Protein AF-A0A160T5G4-F1 (afdb_monomer_lite)

pLDDT: mean 85.82, std 7.67, range [55.69, 95.62]

Foldseek 3Di:
DWFFDQDPVRDTDIDDDDAQWDFDFAQDPNDTDTDTDGPVRVVVSVVD

Structure (mmCIF, N/CA/C/O backbone):
data_AF-A0A160T5G4-F1
#
_entry.id   AF-A0A160T5G4-F1
#
loop_
_atom_site.group_PDB
_atom_site.id
_atom_site.type_symbol
_atom_site.label_atom_id
_atom_site.label_alt_id
_atom_site.label_comp_id
_atom_site.label_asym_id
_atom_site.label_entity_id
_atom_site.label_seq_id
_atom_site.pdbx_PDB_ins_code
_atom_site.Cartn_x
_atom_site.Cartn_y
_atom_site.Cartn_z
_atom_site.occupancy
_atom_site.B_iso_or_equiv
_atom_site.auth_seq_id
_atom_site.auth_comp_id
_atom_site.auth_asym_id
_atom_site.auth_atom_id
_atom_site.pdbx_PDB_model_num
ATOM 1 N N . MET A 1 1 ? -6.382 -3.323 -13.570 1.00 68.06 1 MET A N 1
ATOM 2 C CA . MET A 1 1 ? -5.779 -2.363 -14.521 1.00 68.06 1 MET A CA 1
ATOM 3 C C . MET A 1 1 ? -4.809 -3.094 -15.431 1.00 68.06 1 MET A C 1
ATOM 5 O O . MET A 1 1 ? -3.919 -3.784 -14.936 1.00 68.06 1 MET A O 1
ATOM 9 N N . SER A 1 2 ? -5.004 -2.971 -16.740 1.00 78.56 2 SER A N 1
ATOM 10 C CA . SER A 1 2 ? -4.117 -3.505 -17.776 1.00 78.56 2 SER A CA 1
ATOM 11 C C . SER A 1 2 ? -3.221 -2.399 -18.322 1.00 78.56 2 SER A C 1
ATOM 13 O O . SER A 1 2 ? -3.665 -1.267 -18.485 1.00 78.56 2 SER A O 1
ATOM 15 N N . GLY A 1 3 ? -1.980 -2.730 -18.648 1.00 89.44 3 GLY A N 1
ATOM 16 C CA . GLY A 1 3 ? -1.134 -1.874 -19.472 1.00 89.44 3 GLY A CA 1
ATOM 17 C C . GLY A 1 3 ? -0.000 -2.677 -20.082 1.00 89.44 3 GLY A C 1
ATOM 18 O O . GLY A 1 3 ? -0.110 -3.897 -20.210 1.00 89.44 3 GLY A O 1
ATOM 19 N N . HIS A 1 4 ? 1.077 -2.000 -20.467 1.00 93.69 4 HIS A N 1
ATOM 20 C CA . HIS A 1 4 ? 2.201 -2.634 -21.145 1.00 93.69 4 HIS A CA 1
ATOM 21 C C . HIS A 1 4 ? 3.522 -2.327 -20.439 1.00 93.69 4 HIS A C 1
ATOM 23 O O . HIS A 1 4 ? 3.727 -1.211 -19.967 1.00 93.69 4 HIS A O 1
ATOM 29 N N . ASN A 1 5 ? 4.423 -3.307 -20.388 1.00 91.38 5 ASN A N 1
ATOM 30 C CA . ASN A 1 5 ? 5.843 -3.030 -20.205 1.00 91.38 5 ASN A CA 1
ATOM 31 C C . ASN A 1 5 ? 6.392 -2.556 -21.546 1.00 91.38 5 ASN A C 1
ATOM 33 O O . ASN A 1 5 ? 6.146 -3.208 -22.561 1.00 91.38 5 ASN A O 1
ATOM 37 N N . VAL A 1 6 ? 7.106 -1.436 -21.545 1.00 92.75 6 VAL A N 1
ATOM 38 C CA . VAL A 1 6 ? 7.703 -0.842 -22.744 1.00 92.75 6 VAL A CA 1
ATOM 39 C C . VAL A 1 6 ? 9.215 -0.874 -22.566 1.00 92.75 6 VAL A C 1
ATOM 41 O O . VAL A 1 6 ? 9.731 -0.292 -21.615 1.00 92.75 6 VAL A O 1
ATOM 44 N N . SER A 1 7 ? 9.919 -1.598 -23.438 1.00 92.50 7 SER A N 1
ATOM 45 C CA . 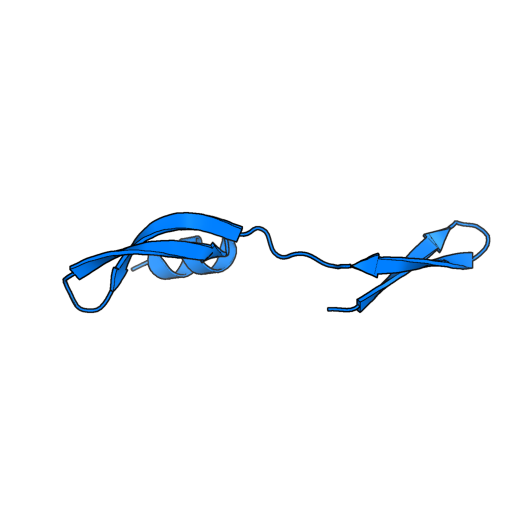SER A 1 7 ? 11.388 -1.580 -23.474 1.00 92.50 7 SER A CA 1
ATOM 46 C C . SER A 1 7 ? 11.916 -0.307 -24.146 1.00 92.50 7 SER A C 1
ATOM 48 O O . SER A 1 7 ? 11.169 0.409 -24.810 1.00 92.50 7 SER A O 1
ATOM 50 N N . PHE A 1 8 ? 13.227 -0.064 -24.055 1.00 92.06 8 PHE A N 1
ATOM 51 C CA . PHE A 1 8 ? 13.910 1.022 -24.774 1.00 92.06 8 PHE A CA 1
ATOM 52 C C . PHE A 1 8 ? 13.657 0.989 -26.297 1.00 92.06 8 PHE A C 1
ATOM 54 O O . PHE A 1 8 ? 13.475 2.022 -26.927 1.00 92.06 8 PHE A O 1
ATOM 61 N N . SER A 1 9 ? 13.533 -0.211 -26.875 1.00 95.62 9 SER A N 1
ATOM 62 C CA . SER A 1 9 ? 13.149 -0.451 -28.277 1.00 95.62 9 SER A CA 1
ATOM 63 C C . SER A 1 9 ? 11.633 -0.427 -28.540 1.00 95.62 9 SER A C 1
ATOM 65 O O . SER A 1 9 ? 11.175 -0.922 -29.566 1.00 95.62 9 SER A O 1
ATOM 67 N N . GLN A 1 10 ? 10.838 0.096 -27.602 1.00 92.00 10 GLN A N 1
ATOM 68 C CA . GLN A 1 10 ? 9.374 0.180 -27.649 1.00 92.00 10 GLN A CA 1
ATOM 69 C C . GLN A 1 10 ? 8.633 -1.156 -27.828 1.00 92.00 10 GLN A C 1
ATOM 71 O O . GLN A 1 10 ? 7.470 -1.179 -28.240 1.00 92.00 10 GLN A O 1
ATOM 76 N N . ARG A 1 11 ? 9.245 -2.290 -27.462 1.00 92.75 11 ARG A N 1
ATOM 77 C CA . ARG A 1 11 ? 8.532 -3.576 -27.445 1.00 92.75 11 ARG A CA 1
ATOM 78 C C . ARG A 1 11 ? 7.527 -3.573 -26.298 1.00 92.75 11 ARG A C 1
ATOM 80 O O . ARG A 1 11 ? 7.909 -3.398 -25.141 1.00 92.75 11 ARG A O 1
ATOM 87 N N . LYS A 1 12 ? 6.247 -3.765 -26.631 1.00 93.44 12 LYS A N 1
ATOM 88 C CA . LYS A 1 12 ? 5.122 -3.730 -25.687 1.00 93.44 12 LYS A CA 1
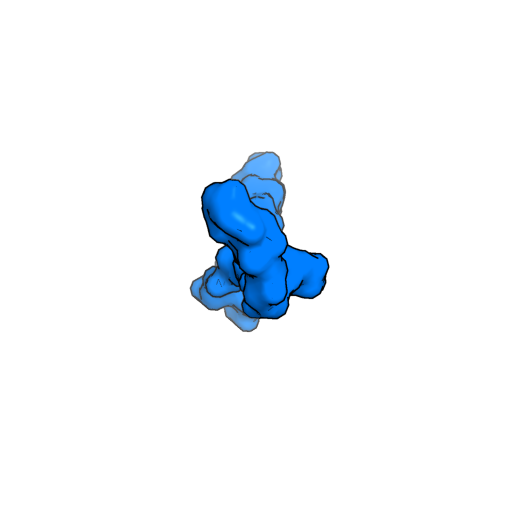ATOM 89 C C . LYS A 1 12 ? 4.724 -5.149 -25.286 1.00 93.44 12 LYS A C 1
ATOM 91 O O . LYS A 1 12 ? 4.204 -5.893 -26.111 1.00 93.44 12 L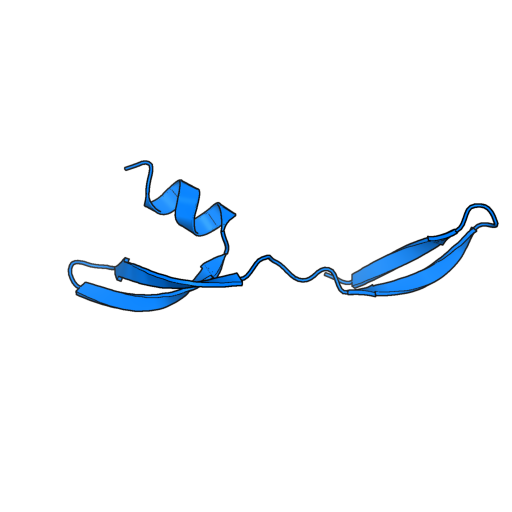YS A O 1
ATOM 96 N N . THR A 1 13 ? 4.917 -5.520 -24.022 1.00 93.19 13 THR A N 1
ATOM 97 C CA . THR A 1 13 ? 4.397 -6.785 -23.461 1.00 93.19 13 THR A CA 1
ATOM 98 C C . THR A 1 13 ? 3.284 -6.507 -22.459 1.00 93.19 13 THR A C 1
ATOM 100 O O . THR A 1 13 ? 3.307 -5.484 -21.779 1.00 93.19 13 THR A O 1
ATOM 103 N N . LYS A 1 14 ? 2.269 -7.376 -22.373 1.00 92.00 14 LYS A N 1
ATOM 104 C CA . LYS A 1 14 ? 1.132 -7.169 -21.461 1.00 92.00 14 LYS A CA 1
ATOM 105 C C . LYS A 1 14 ? 1.614 -7.168 -20.005 1.00 92.00 14 LYS A C 1
ATOM 107 O O . LYS A 1 14 ? 2.278 -8.102 -19.567 1.00 92.00 14 LYS A O 1
ATOM 112 N N . ARG A 1 15 ? 1.230 -6.144 -19.243 1.00 91.06 15 ARG A N 1
ATOM 113 C CA . ARG A 1 15 ? 1.464 -6.027 -17.800 1.00 91.06 15 ARG A CA 1
ATOM 114 C C . ARG A 1 15 ? 0.145 -5.933 -17.052 1.00 91.06 15 ARG A C 1
ATOM 116 O O . ARG A 1 15 ? -0.737 -5.140 -17.385 1.00 91.06 15 ARG A O 1
ATOM 123 N N . GLN A 1 16 ? 0.059 -6.700 -15.974 1.00 89.81 16 GLN A N 1
ATOM 124 C CA . GLN A 1 16 ? -0.985 -6.554 -14.972 1.00 89.81 16 GLN A CA 1
ATOM 125 C C . GLN A 1 16 ? -0.485 -5.654 -13.840 1.00 89.81 16 GLN A C 1
ATOM 127 O O . GLN A 1 16 ? 0.585 -5.880 -13.276 1.00 89.81 16 GLN A O 1
ATOM 132 N N . PHE A 1 17 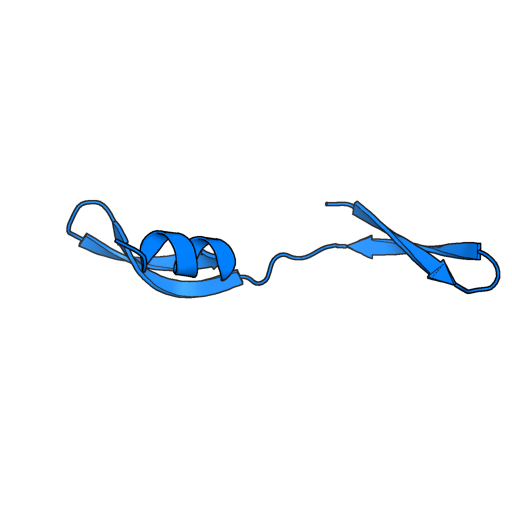? -1.268 -4.634 -13.492 1.00 87.69 17 PHE A N 1
ATOM 133 C CA . PHE A 1 17 ? -1.009 -3.799 -12.321 1.00 87.69 17 PHE A CA 1
ATOM 134 C C . PHE A 1 17 ? -1.823 -4.334 -11.149 1.00 87.69 17 PHE A C 1
ATOM 136 O O . PHE A 1 17 ? -3.040 -4.141 -11.086 1.00 87.69 17 PHE A O 1
ATOM 143 N N . ARG A 1 18 ? -1.145 -5.038 -10.239 1.00 89.00 18 ARG A N 1
ATOM 144 C CA . ARG A 1 18 ? -1.745 -5.550 -9.007 1.00 89.00 18 ARG A CA 1
ATOM 145 C C . ARG A 1 18 ? -1.597 -4.516 -7.887 1.00 89.00 18 ARG A C 1
ATOM 147 O O . ARG A 1 18 ? -0.486 -4.026 -7.680 1.00 89.00 18 ARG A O 1
ATOM 154 N N . PRO A 1 19 ? -2.677 -4.170 -7.168 1.00 87.88 19 PRO A N 1
ATOM 155 C CA . PRO A 1 19 ? -2.555 -3.371 -5.957 1.00 87.88 19 PRO A CA 1
ATOM 156 C C . PRO A 1 19 ? -1.818 -4.164 -4.869 1.00 87.88 19 PRO A C 1
ATOM 158 O O . PRO A 1 19 ? -1.872 -5.394 -4.837 1.00 87.88 19 PRO A O 1
ATOM 161 N N . ASN A 1 20 ? -1.145 -3.457 -3.960 1.00 89.50 20 ASN A N 1
ATOM 162 C CA . ASN A 1 20 ? -0.514 -4.066 -2.791 1.00 89.50 20 ASN A CA 1
ATOM 163 C C . ASN A 1 20 ? -1.597 -4.378 -1.743 1.00 89.50 20 ASN A C 1
ATOM 165 O O . ASN A 1 20 ? -1.982 -3.507 -0.959 1.00 89.50 20 ASN A O 1
ATOM 169 N N . ILE A 1 21 ? -2.152 -5.589 -1.817 1.00 90.88 21 ILE A N 1
ATOM 170 C CA . ILE A 1 21 ? -3.209 -6.092 -0.934 1.00 90.88 21 ILE A CA 1
ATOM 171 C C . ILE A 1 21 ? -2.560 -6.832 0.234 1.00 90.88 21 ILE A C 1
ATOM 173 O O . ILE A 1 21 ? -1.758 -7.738 0.024 1.00 90.88 21 ILE A O 1
ATOM 177 N N . GLN A 1 22 ? -2.953 -6.484 1.454 1.00 88.75 22 GLN A N 1
ATOM 178 C CA . GLN A 1 22 ? -2.479 -7.093 2.693 1.00 88.75 22 GLN A CA 1
ATOM 179 C C . GLN A 1 22 ? -3.654 -7.666 3.488 1.00 88.75 22 GLN A C 1
ATOM 181 O O . GLN A 1 22 ? -4.777 -7.165 3.417 1.00 88.75 22 GLN A O 1
ATOM 186 N N . ARG A 1 23 ? -3.405 -8.748 4.234 1.00 90.38 23 ARG A N 1
ATOM 187 C CA . ARG A 1 23 ? -4.394 -9.348 5.143 1.00 90.38 23 ARG A CA 1
ATOM 188 C C . ARG A 1 23 ? -4.255 -8.701 6.511 1.00 90.38 23 ARG A C 1
ATOM 190 O O . ARG A 1 23 ? -3.269 -8.951 7.199 1.00 90.38 23 ARG A O 1
ATOM 197 N N . THR A 1 24 ? -5.246 -7.920 6.924 1.00 85.75 24 THR A N 1
ATOM 198 C CA . THR A 1 24 ? -5.178 -7.167 8.183 1.00 85.75 24 THR A CA 1
ATOM 199 C C . THR A 1 24 ? -6.534 -7.159 8.881 1.00 85.75 24 THR A C 1
ATOM 201 O O . THR A 1 24 ? -7.578 -7.331 8.252 1.00 85.75 24 THR A O 1
ATOM 204 N N . THR A 1 25 ? -6.511 -7.010 10.203 1.00 87.25 25 THR A N 1
ATOM 205 C CA . THR A 1 25 ? -7.716 -6.830 11.014 1.00 87.25 25 THR A CA 1
ATOM 206 C C . THR A 1 25 ? -8.050 -5.347 11.070 1.00 87.25 25 THR A C 1
ATOM 208 O O . THR A 1 25 ? -7.251 -4.567 11.584 1.00 87.25 25 THR A O 1
ATOM 211 N N . VAL A 1 26 ? -9.212 -4.967 10.549 1.00 83.75 26 VAL A N 1
ATOM 212 C CA . VAL A 1 26 ? -9.703 -3.584 10.542 1.00 83.75 26 VAL A CA 1
ATOM 213 C C . VAL A 1 26 ? -10.989 -3.527 11.360 1.00 83.75 26 VAL A C 1
ATOM 215 O O . VAL A 1 26 ? -11.765 -4.485 11.376 1.00 83.75 26 VAL A O 1
ATOM 218 N N . THR A 1 27 ? -11.201 -2.426 12.075 1.00 81.69 27 THR A N 1
ATOM 219 C CA . THR A 1 27 ? -12.471 -2.169 12.757 1.00 81.69 27 THR A CA 1
ATOM 220 C C . THR A 1 27 ? -13.441 -1.577 11.743 1.00 81.69 27 THR A C 1
ATOM 222 O O . THR A 1 27 ? -13.240 -0.456 11.285 1.00 81.69 27 THR A O 1
ATOM 225 N N . GLN A 1 28 ? -14.465 -2.336 11.377 1.00 77.81 28 GLN A N 1
ATOM 226 C CA . GLN A 1 28 ? -15.554 -1.899 10.512 1.00 77.81 28 GLN A CA 1
ATOM 227 C C . GLN A 1 28 ? -16.832 -1.913 11.354 1.00 77.81 28 GLN A C 1
ATOM 229 O O . GLN A 1 28 ? -17.143 -2.932 11.970 1.00 77.81 28 GLN A O 1
ATOM 234 N N . ASP A 1 29 ? -17.516 -0.773 11.456 1.00 75.88 29 ASP A N 1
ATOM 235 C CA . ASP A 1 29 ? -18.801 -0.639 12.163 1.00 75.88 29 ASP A CA 1
ATOM 236 C C . ASP A 1 29 ? -18.781 -1.186 13.609 1.00 75.88 29 ASP A C 1
ATOM 238 O O . ASP A 1 29 ? -19.671 -1.909 14.053 1.00 75.88 29 ASP A O 1
ATOM 242 N N . GLY A 1 30 ? -17.701 -0.895 14.348 1.00 81.25 30 GLY A N 1
ATOM 243 C CA . GLY A 1 30 ? -17.511 -1.324 15.742 1.00 81.25 30 GLY A CA 1
ATOM 244 C C . GLY A 1 30 ? -17.077 -2.784 15.930 1.00 81.25 30 GLY A C 1
ATOM 245 O O . GLY A 1 30 ? -16.819 -3.205 17.057 1.00 81.25 30 GLY A O 1
ATOM 246 N N . ARG A 1 31 ? -16.933 -3.566 14.851 1.00 82.31 31 ARG A N 1
ATOM 247 C CA . ARG A 1 31 ? -16.477 -4.965 14.893 1.00 82.31 31 ARG A CA 1
ATOM 248 C C . ARG A 1 31 ? -15.107 -5.119 14.242 1.00 82.31 31 ARG A C 1
ATOM 250 O O . ARG A 1 31 ? -14.819 -4.542 13.198 1.00 82.31 31 ARG A O 1
ATOM 257 N N . ARG A 1 32 ? -14.241 -5.933 14.849 1.00 85.31 32 ARG A N 1
ATOM 258 C CA . ARG A 1 32 ? -12.924 -6.267 14.286 1.00 85.31 32 ARG A CA 1
ATOM 259 C C . ARG A 1 32 ? -13.082 -7.389 13.266 1.00 85.31 32 ARG A C 1
ATOM 261 O O . ARG A 1 32 ? -13.369 -8.522 13.642 1.00 85.31 32 ARG A O 1
ATOM 268 N N . VAL A 1 33 ? -12.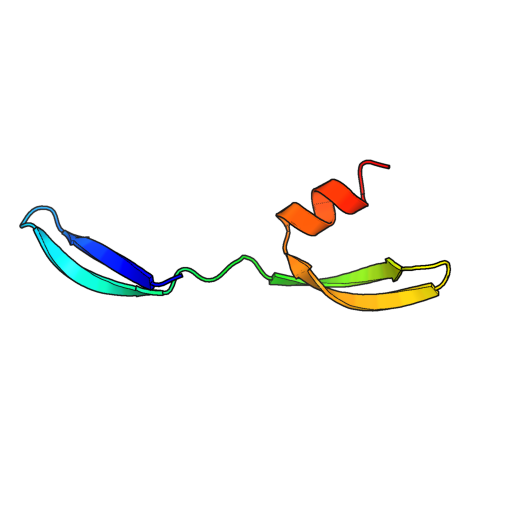864 -7.085 11.991 1.00 86.25 33 VAL A N 1
ATOM 269 C CA . VAL A 1 33 ? -12.996 -8.043 10.887 1.00 86.25 33 VAL A CA 1
ATOM 270 C C . VAL A 1 33 ? -11.650 -8.218 10.197 1.00 86.25 33 VAL A C 1
ATOM 272 O O . VAL A 1 33 ? -10.901 -7.262 9.992 1.00 86.25 33 VAL A O 1
ATOM 275 N N . ARG A 1 34 ? -11.318 -9.462 9.840 1.00 88.81 34 ARG A N 1
ATOM 276 C CA . ARG A 1 34 ? -10.105 -9.779 9.084 1.00 88.81 34 ARG A CA 1
ATOM 277 C C . ARG A 1 34 ? -10.422 -9.749 7.596 1.00 88.81 34 ARG A C 1
ATOM 279 O O . ARG A 1 34 ? -11.188 -10.579 7.119 1.00 88.81 34 ARG A O 1
ATOM 286 N N . LEU A 1 35 ? -9.810 -8.823 6.864 1.00 88.19 35 LEU A N 1
ATOM 287 C CA . LEU A 1 35 ? -10.099 -8.619 5.447 1.00 88.19 35 LEU A CA 1
ATOM 288 C C . LEU A 1 35 ? -8.839 -8.308 4.630 1.00 88.19 35 LEU A C 1
ATOM 290 O O . LEU A 1 35 ? -7.767 -8.007 5.162 1.00 88.19 35 LEU A O 1
ATOM 294 N N . HIS A 1 36 ? -8.968 -8.455 3.314 1.00 90.44 36 HIS A N 1
ATOM 295 C CA . 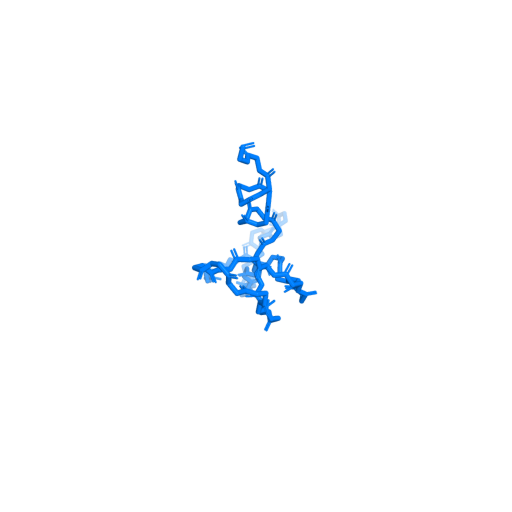HIS A 1 36 ? -7.939 -8.095 2.347 1.00 90.44 36 HIS A CA 1
ATOM 296 C C . HIS A 1 36 ? -8.089 -6.619 1.990 1.00 90.44 36 HIS A C 1
ATOM 298 O O . HIS A 1 36 ? -9.064 -6.230 1.355 1.00 90.44 36 HIS A O 1
ATOM 304 N N . ILE A 1 37 ? -7.124 -5.801 2.392 1.00 88.81 37 ILE A N 1
ATOM 305 C CA . ILE A 1 37 ? -7.175 -4.350 2.220 1.00 88.81 37 ILE A CA 1
ATOM 306 C C . ILE A 1 37 ? -5.911 -3.843 1.537 1.00 88.81 37 ILE A C 1
ATOM 308 O O . ILE A 1 37 ? -4.814 -4.370 1.720 1.00 88.81 37 ILE A O 1
ATOM 312 N N . CYS A 1 38 ? -6.064 -2.816 0.706 1.00 90.25 38 CYS A N 1
ATOM 313 C CA . CYS A 1 38 ? -4.930 -2.190 0.048 1.00 90.25 38 CYS A CA 1
ATOM 314 C C . CYS A 1 38 ? -4.099 -1.377 1.058 1.00 90.25 38 CYS A C 1
ATOM 316 O O . CYS A 1 38 ? -4.662 -0.715 1.926 1.00 90.25 38 CYS A O 1
ATOM 318 N N . THR A 1 39 ? -2.768 -1.364 0.952 1.00 86.62 39 THR A N 1
ATOM 319 C CA . THR A 1 39 ? -1.909 -0.627 1.910 1.00 86.62 39 THR A CA 1
ATOM 320 C C . THR A 1 39 ? -2.208 0.874 1.972 1.00 86.62 39 THR A C 1
ATOM 322 O O . THR A 1 39 ? -2.141 1.485 3.036 1.00 86.62 39 THR A O 1
ATOM 325 N N . ARG A 1 40 ? -2.600 1.479 0.845 1.00 85.44 40 ARG A N 1
ATOM 326 C CA . ARG A 1 40 ? -3.045 2.881 0.794 1.00 85.44 40 ARG A CA 1
ATOM 327 C C . ARG A 1 40 ? -4.350 3.091 1.567 1.00 85.44 40 ARG A C 1
ATOM 329 O O . ARG A 1 40 ? -4.479 4.074 2.282 1.00 85.44 40 ARG A O 1
ATOM 336 N N . CYS A 1 41 ? -5.271 2.142 1.445 1.00 84.88 41 CYS A N 1
ATOM 337 C CA . CYS A 1 41 ? -6.555 2.127 2.129 1.00 84.88 41 CYS A CA 1
ATOM 338 C C . CYS A 1 41 ? -6.343 1.980 3.644 1.00 84.88 41 CYS A C 1
ATOM 340 O O . CYS A 1 41 ? -6.920 2.747 4.405 1.00 84.88 41 CYS A O 1
ATOM 342 N N . LEU A 1 42 ? -5.439 1.079 4.060 1.00 85.31 42 LEU A N 1
ATOM 343 C CA . LEU A 1 42 ? -5.015 0.917 5.457 1.00 85.31 42 LEU A CA 1
ATOM 344 C C . LEU A 1 42 ? -4.506 2.227 6.064 1.00 85.31 42 LEU A C 1
ATOM 346 O O . LEU A 1 42 ? -4.886 2.580 7.177 1.00 85.31 42 LEU A O 1
ATOM 350 N N . LYS A 1 43 ? -3.663 2.961 5.327 1.00 83.94 43 LYS A N 1
ATOM 351 C CA . LYS A 1 43 ? -3.134 4.254 5.779 1.00 83.94 43 LYS A CA 1
ATOM 352 C C . LYS A 1 43 ? -4.247 5.281 5.997 1.00 83.94 43 LYS A C 1
ATOM 354 O O . LYS A 1 43 ? -4.197 6.007 6.981 1.00 83.94 43 LYS A O 1
ATOM 359 N N . THR A 1 44 ? -5.244 5.332 5.115 1.00 84.00 44 THR A N 1
ATOM 360 C CA . THR A 1 44 ? -6.400 6.228 5.274 1.00 84.00 44 THR A CA 1
ATOM 361 C C . THR A 1 44 ? -7.264 5.826 6.466 1.00 84.00 44 THR A C 1
ATOM 363 O O . THR A 1 44 ? -7.640 6.689 7.246 1.00 84.00 44 THR A O 1
ATOM 366 N N . THR A 1 45 ? -7.521 4.529 6.661 1.00 75.38 45 THR A N 1
ATOM 367 C CA . THR A 1 45 ? -8.314 4.037 7.801 1.00 75.38 45 THR A CA 1
ATOM 368 C C . THR A 1 45 ? -7.607 4.168 9.148 1.00 75.38 45 THR A C 1
ATOM 370 O O . THR A 1 45 ? -8.272 4.151 10.172 1.00 75.38 45 THR A O 1
ATOM 373 N N . ALA A 1 46 ? -6.274 4.259 9.170 1.00 71.19 46 ALA A N 1
ATOM 374 C CA . ALA A 1 46 ? -5.494 4.430 10.397 1.00 71.19 46 ALA A CA 1
ATOM 375 C C . ALA A 1 46 ? -5.261 5.903 10.772 1.00 71.19 46 ALA A C 1
ATOM 377 O O . ALA A 1 46 ? -4.856 6.179 11.895 1.00 71.19 46 ALA A O 1
ATOM 378 N N . LYS A 1 47 ? -5.486 6.843 9.845 1.00 70.56 47 LYS A N 1
ATOM 379 C CA . LYS A 1 47 ? -5.301 8.288 10.053 1.00 70.56 47 LYS A CA 1
ATOM 380 C C . LYS A 1 47 ? -6.566 8.961 10.616 1.00 70.56 47 LYS A C 1
ATOM 382 O O . LYS A 1 47 ? -6.843 10.100 10.252 1.00 70.56 47 LYS A O 1
ATOM 387 N N . VAL A 1 48 ? -7.347 8.225 11.412 1.00 55.69 48 VAL A N 1
ATOM 388 C CA . VAL A 1 48 ? -8.499 8.775 12.148 1.00 55.69 48 VAL A CA 1
ATOM 389 C C . VAL A 1 48 ? -8.020 9.891 13.064 1.00 55.69 48 VAL A C 1
ATOM 391 O O . VAL A 1 48 ? -6.956 9.696 13.694 1.00 55.69 48 VAL A O 1
#

Radius of gyration: 16.83 Å; chains: 1; bounding box: 33×19×44 Å

Secondary structure (DSSP, 8-state):
-EEEEE-TT--EEEEE----EEEEEEEETTEEEEEEEEHHHHHHHH--

Organism: NCBI:txid1806508

InterPro domains:
  IPR001383 Large ribosomal subunit protein bL28, bacteria [TIGR00009] (1-44)
  IPR026569 Large ribosomal subunit protein bL28 [PF00830] (1-47)
  IPR034704 Large ribosomal subunit protein bL28/bL31-like superfamily [SSF143800] (1-47)
  IPR037147 Large ribosomal subunit protein bL28 superfamily [G3DSA:2.30.170.40] (7-48)
  IPR050096 Bacterial ribosomal protein bL28 [PTHR39080] (1-47)

Sequence (48 aa):
MSGHNVSFSQRKTKRQFRPNIQRTTVTQDGRRVRLHICTRCLKTTAKV